Protein AF-A0A3C1RBU6-F1 (afdb_monomer_lite)

Structure (mmCIF, N/CA/C/O backbone):
data_AF-A0A3C1RBU6-F1
#
_entry.id   AF-A0A3C1RBU6-F1
#
loop_
_atom_site.group_PDB
_atom_site.id
_atom_site.type_symbol
_atom_site.label_atom_id
_atom_site.label_alt_id
_atom_site.label_comp_id
_atom_site.label_asym_id
_atom_site.label_entity_id
_atom_site.label_seq_id
_atom_site.pdbx_PDB_ins_code
_atom_site.Cartn_x
_atom_site.Cartn_y
_atom_site.Cartn_z
_atom_site.occupancy
_atom_site.B_iso_or_equiv
_atom_site.auth_seq_id
_atom_site.auth_comp_id
_atom_site.auth_asym_id
_atom_site.auth_atom_id
_atom_site.pdbx_PDB_model_num
ATOM 1 N N . MET A 1 1 ? -29.196 -1.012 17.274 1.00 47.28 1 MET A N 1
ATOM 2 C CA . MET A 1 1 ? -27.861 -0.684 17.811 1.00 47.28 1 MET A CA 1
ATOM 3 C C . MET A 1 1 ? -27.008 -0.321 16.619 1.00 47.28 1 MET A C 1
ATOM 5 O O . MET A 1 1 ? -26.798 -1.186 15.778 1.00 47.28 1 MET A O 1
ATOM 9 N N . GLU A 1 2 ? -26.630 0.945 16.471 1.00 56.59 2 GLU A N 1
ATOM 10 C CA . GLU A 1 2 ? -25.666 1.321 15.436 1.00 56.59 2 GLU A CA 1
ATOM 11 C C . GLU A 1 2 ? -24.369 0.559 15.686 1.00 56.59 2 GLU A C 1
ATOM 13 O O . GLU A 1 2 ? -23.840 0.544 16.797 1.00 56.59 2 GLU A O 1
ATOM 18 N N . ASN A 1 3 ? -23.908 -0.151 14.662 1.00 66.62 3 ASN A N 1
ATOM 19 C CA . ASN A 1 3 ? -22.703 -0.952 14.747 1.00 66.62 3 ASN A CA 1
ATOM 20 C C . ASN A 1 3 ? -21.533 0.013 14.966 1.00 66.62 3 ASN A C 1
ATOM 22 O O . ASN A 1 3 ? -21.266 0.813 14.078 1.00 66.62 3 ASN A O 1
ATOM 26 N N . ASN A 1 4 ? -20.880 -0.004 16.133 1.00 88.62 4 ASN A N 1
ATOM 27 C CA . ASN A 1 4 ? -19.853 0.985 16.510 1.00 88.62 4 ASN A CA 1
ATOM 28 C C . ASN A 1 4 ? -18.476 0.735 15.863 1.00 88.62 4 ASN A C 1
ATOM 30 O O . ASN A 1 4 ? -17.457 1.247 16.320 1.00 88.62 4 ASN A O 1
ATOM 34 N N . ILE A 1 5 ? -18.441 -0.115 14.840 1.00 94.81 5 ILE A N 1
ATOM 35 C CA . ILE A 1 5 ? -17.230 -0.589 14.184 1.00 94.81 5 ILE A CA 1
ATOM 36 C C . ILE A 1 5 ? -17.260 -0.113 12.736 1.00 94.81 5 ILE A C 1
ATOM 38 O O . ILE A 1 5 ? -18.263 -0.304 12.052 1.00 94.81 5 ILE A O 1
ATOM 42 N N . ILE A 1 6 ? -16.151 0.467 12.290 1.00 96.25 6 ILE A N 1
ATOM 43 C CA . ILE A 1 6 ? -15.864 0.789 10.895 1.00 96.25 6 ILE A CA 1
ATOM 44 C C . ILE A 1 6 ? -14.768 -0.162 10.418 1.00 96.25 6 ILE A C 1
ATOM 46 O O . ILE A 1 6 ? -13.650 -0.175 10.937 1.00 96.25 6 ILE A O 1
ATOM 50 N N . SER A 1 7 ? -15.093 -0.997 9.442 1.00 97.12 7 SER A N 1
ATOM 51 C CA . SER A 1 7 ? -14.153 -1.903 8.789 1.00 97.12 7 SER A CA 1
ATOM 52 C C . SER A 1 7 ? -13.424 -1.184 7.656 1.00 97.12 7 SER A C 1
ATOM 54 O O . SER A 1 7 ? -14.047 -0.563 6.794 1.00 97.12 7 SER A O 1
ATOM 56 N N . VAL A 1 8 ? -12.093 -1.278 7.641 1.00 98.19 8 VAL A N 1
ATOM 57 C CA . VAL A 1 8 ? -11.248 -0.565 6.677 1.00 98.19 8 VAL A CA 1
ATOM 58 C C . VAL A 1 8 ? -10.264 -1.524 6.016 1.00 98.19 8 VAL A C 1
ATOM 60 O O . VAL A 1 8 ? -9.447 -2.151 6.691 1.00 98.19 8 VAL A O 1
ATOM 63 N N . GLY A 1 9 ? -10.330 -1.648 4.692 1.00 98.62 9 GLY A N 1
ATOM 64 C CA . GLY A 1 9 ? -9.418 -2.482 3.904 1.00 98.62 9 GLY A CA 1
ATOM 65 C C . GLY A 1 9 ? -8.309 -1.672 3.228 1.00 98.62 9 GLY A C 1
ATOM 66 O O . GLY A 1 9 ? -8.603 -0.689 2.553 1.00 98.62 9 GLY A O 1
ATOM 67 N N . ILE A 1 10 ? -7.046 -2.087 3.335 1.00 98.81 10 ILE A N 1
ATOM 68 C CA . ILE A 1 10 ? -5.913 -1.415 2.668 1.00 98.81 10 ILE A CA 1
ATOM 69 C C . ILE A 1 10 ? -5.087 -2.445 1.903 1.00 98.81 10 ILE A C 1
ATOM 71 O O . ILE A 1 10 ? -4.697 -3.473 2.455 1.00 98.81 10 ILE A O 1
ATOM 75 N N . PHE A 1 11 ? -4.829 -2.176 0.626 1.00 98.88 11 PHE A N 1
ATOM 76 C CA . PHE A 1 11 ? -4.303 -3.155 -0.322 1.00 98.88 11 PHE A CA 1
ATOM 77 C C . PHE A 1 11 ? -3.092 -2.586 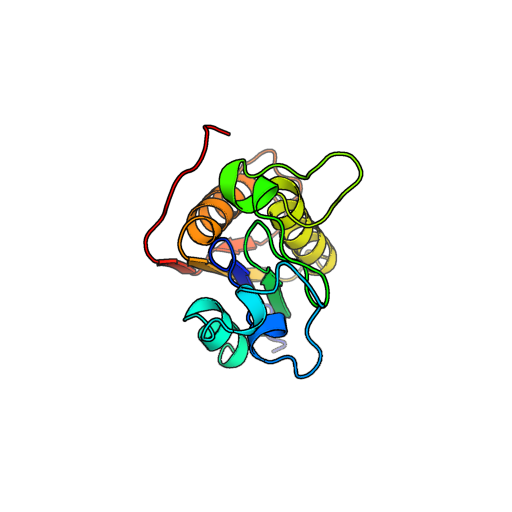-1.066 1.00 98.88 11 PHE A C 1
ATOM 79 O O . PHE A 1 11 ? -3.264 -1.766 -1.965 1.00 98.88 11 PHE A O 1
ATOM 86 N N . PHE A 1 12 ? -1.888 -3.031 -0.705 1.00 98.75 12 PHE A N 1
ATOM 87 C CA . PHE A 1 12 ? -0.622 -2.602 -1.310 1.00 98.75 12 PHE A CA 1
ATOM 88 C C . PHE A 1 12 ? -0.155 -3.595 -2.382 1.00 98.75 12 PHE A C 1
ATOM 90 O O . PHE A 1 12 ? 0.240 -4.722 -2.068 1.00 98.75 12 PHE A O 1
ATOM 97 N N . ASP A 1 13 ? -0.200 -3.208 -3.656 1.00 98.62 13 ASP A N 1
ATOM 98 C CA . ASP A 1 13 ? 0.210 -4.102 -4.745 1.00 98.62 13 ASP A CA 1
ATOM 99 C C . ASP A 1 13 ? 1.740 -4.233 -4.884 1.00 98.62 13 ASP A C 1
ATOM 101 O O . ASP A 1 13 ? 2.515 -3.444 -4.337 1.00 98.62 13 ASP A O 1
ATOM 105 N N . GLY A 1 14 ? 2.183 -5.256 -5.615 1.00 97.94 14 GLY A N 1
ATOM 106 C CA . GLY A 1 14 ? 3.603 -5.513 -5.865 1.00 97.94 14 GLY A CA 1
ATOM 107 C C . GLY A 1 14 ? 4.226 -4.517 -6.841 1.00 97.94 14 GLY A C 1
ATOM 108 O O . GLY A 1 14 ? 3.536 -3.947 -7.676 1.00 97.94 14 GLY A O 1
ATOM 109 N N . THR A 1 15 ? 5.545 -4.332 -6.785 1.00 97.56 15 THR A N 1
ATOM 110 C CA . THR A 1 15 ? 6.307 -3.464 -7.706 1.00 97.56 15 THR A CA 1
ATOM 111 C C . THR A 1 15 ? 5.928 -3.692 -9.167 1.00 97.56 15 THR A C 1
ATOM 113 O O . THR A 1 15 ? 5.793 -4.839 -9.587 1.00 97.56 15 THR A O 1
ATOM 116 N N . GLY A 1 16 ? 5.723 -2.609 -9.919 1.00 97.75 16 GLY A N 1
ATOM 117 C CA . GLY A 1 16 ? 5.315 -2.673 -11.326 1.00 97.75 16 GLY A CA 1
ATOM 118 C C . GLY A 1 16 ? 3.887 -3.175 -11.571 1.00 97.75 16 GLY A C 1
ATOM 119 O O . GLY A 1 16 ? 3.456 -3.237 -12.716 1.00 97.75 16 GLY A O 1
ATOM 120 N N . ASN A 1 17 ? 3.124 -3.523 -10.529 1.00 98.50 17 ASN A N 1
ATOM 121 C CA . ASN A 1 17 ? 1.744 -3.979 -10.676 1.00 98.50 17 ASN A CA 1
ATOM 122 C C . ASN A 1 17 ? 0.759 -2.856 -10.370 1.00 98.50 17 ASN A C 1
ATOM 124 O O . ASN A 1 17 ? 0.863 -2.169 -9.352 1.00 98.50 17 ASN A O 1
ATOM 128 N N . ASN A 1 18 ? -0.250 -2.715 -11.225 1.00 98.50 18 ASN A N 1
ATOM 129 C CA . ASN A 1 18 ? -1.346 -1.790 -10.998 1.00 98.50 18 ASN A CA 1
ATOM 130 C C . ASN A 1 18 ? -2.628 -2.330 -11.632 1.00 98.50 18 ASN A C 1
ATOM 132 O O . ASN A 1 18 ? -2.773 -2.352 -12.848 1.00 98.50 18 ASN A O 1
ATOM 136 N N . GLY A 1 19 ? -3.583 -2.758 -10.811 1.00 98.00 19 GLY A N 1
ATOM 137 C CA . GLY A 1 19 ? -4.834 -3.344 -11.278 1.00 98.00 19 GLY A CA 1
ATOM 138 C C . GLY A 1 19 ? -5.742 -2.366 -12.024 1.00 98.00 19 GLY A C 1
ATOM 139 O O . GLY A 1 19 ? -6.538 -2.797 -12.857 1.00 98.00 19 GLY A O 1
ATOM 140 N N . MET A 1 20 ? -5.604 -1.057 -11.783 1.00 97.81 20 MET A N 1
ATOM 141 C CA . MET A 1 20 ? -6.300 -0.040 -12.579 1.00 97.81 20 MET A CA 1
ATOM 142 C C . MET A 1 20 ? -5.678 0.071 -13.978 1.00 97.81 20 MET A C 1
ATOM 144 O O . MET A 1 20 ? -6.416 0.129 -14.957 1.00 97.81 20 MET A O 1
ATOM 148 N N . ASN A 1 21 ? -4.346 0.013 -14.092 1.00 98.19 21 ASN A N 1
ATOM 149 C CA . ASN A 1 21 ? -3.654 0.000 -15.389 1.00 98.19 21 ASN A CA 1
ATOM 150 C C . ASN A 1 21 ? -3.928 -1.298 -16.158 1.00 98.19 21 ASN A C 1
ATOM 152 O O . ASN A 1 21 ? -4.324 -1.247 -17.321 1.00 98.19 21 ASN A O 1
ATOM 156 N N . ALA A 1 22 ? -3.828 -2.450 -15.490 1.00 97.69 22 ALA A N 1
ATOM 157 C CA . ALA A 1 22 ? -4.087 -3.775 -16.060 1.00 97.69 22 ALA A CA 1
ATOM 158 C C . ALA A 1 22 ? -5.521 -3.948 -16.597 1.00 97.69 22 ALA A C 1
ATOM 160 O O . ALA A 1 22 ? -5.780 -4.811 -17.432 1.00 97.69 22 ALA A O 1
ATOM 161 N N . THR A 1 23 ? -6.472 -3.137 -16.121 1.00 96.69 23 THR A N 1
ATOM 162 C CA . THR A 1 23 ? -7.865 -3.126 -16.604 1.00 96.69 23 THR A CA 1
ATOM 163 C C . THR A 1 23 ? -8.182 -1.931 -17.510 1.00 96.69 23 THR A C 1
ATOM 165 O O . THR A 1 23 ? -9.319 -1.781 -17.961 1.00 96.69 23 THR A O 1
ATOM 168 N N . SER A 1 24 ? -7.191 -1.088 -17.814 1.00 96.38 24 SER A N 1
ATOM 169 C CA . SER A 1 24 ? -7.368 0.102 -18.641 1.00 96.38 24 SER A CA 1
ATOM 170 C C . SER A 1 24 ? -7.318 -0.213 -20.140 1.00 96.38 24 SER A C 1
ATOM 172 O O . SER A 1 24 ? -6.426 -0.897 -20.657 1.00 96.38 24 SER A O 1
ATOM 174 N N . HIS A 1 25 ? -8.263 0.378 -20.872 1.00 94.56 25 HIS A N 1
ATOM 175 C CA . HIS A 1 25 ? -8.269 0.369 -22.335 1.00 94.56 25 HIS A CA 1
ATOM 176 C C . HIS A 1 25 ? -7.254 1.366 -22.908 1.00 94.56 25 HIS A C 1
ATOM 178 O O . HIS A 1 25 ? -6.620 1.077 -23.920 1.00 94.56 25 HIS A O 1
ATOM 184 N N . ASN A 1 26 ? -7.055 2.498 -22.226 1.00 94.38 26 ASN A N 1
ATOM 185 C CA . ASN A 1 26 ? -6.107 3.532 -22.624 1.00 94.38 26 ASN A CA 1
ATOM 186 C C . ASN A 1 26 ? -4.740 3.222 -22.021 1.00 94.38 26 ASN A C 1
ATOM 188 O O . ASN A 1 26 ? -4.607 3.141 -20.796 1.00 94.38 26 ASN A O 1
ATOM 192 N N . LYS A 1 27 ? -3.745 3.040 -22.888 1.00 95.62 27 LYS A N 1
ATOM 193 C CA . LYS A 1 27 ? -2.373 2.715 -22.505 1.00 95.62 27 LYS A CA 1
ATOM 194 C C . LYS A 1 27 ? -1.444 3.848 -22.944 1.00 95.62 27 LYS A C 1
ATOM 196 O O . LYS A 1 27 ? -1.594 4.323 -24.073 1.00 95.62 27 LYS A O 1
ATOM 201 N N . PRO A 1 28 ? -0.499 4.275 -22.095 1.00 96.12 28 PRO A N 1
ATOM 202 C CA . PRO A 1 28 ? 0.573 5.172 -22.503 1.00 96.12 28 PRO A CA 1
ATOM 203 C C . PRO A 1 28 ? 1.394 4.592 -23.661 1.00 96.12 28 PRO A C 1
ATOM 205 O O . PRO A 1 28 ? 1.360 3.385 -23.911 1.00 96.12 28 PRO A O 1
ATOM 208 N N . LEU A 1 29 ? 2.137 5.443 -24.372 1.00 95.44 29 LEU A N 1
ATOM 209 C CA . LEU A 1 29 ? 2.926 5.016 -25.535 1.00 95.44 29 LEU A CA 1
ATOM 210 C C . LEU A 1 29 ? 4.199 4.255 -25.147 1.00 95.44 29 LEU A C 1
ATOM 212 O O . LEU A 1 29 ? 4.680 3.444 -25.939 1.00 95.44 29 LEU A O 1
ATOM 216 N N . ARG A 1 30 ? 4.759 4.532 -23.967 1.00 96.12 30 ARG A N 1
ATOM 217 C CA . ARG A 1 30 ? 5.988 3.916 -23.449 1.00 96.12 30 ARG A CA 1
ATOM 218 C C . ARG A 1 30 ? 5.781 3.463 -22.009 1.00 96.12 30 ARG A C 1
ATOM 220 O O . ARG A 1 30 ? 4.806 3.878 -21.391 1.00 96.12 30 ARG A O 1
ATOM 227 N N . ASN A 1 31 ? 6.685 2.605 -21.527 1.00 95.94 31 ASN A N 1
ATOM 228 C CA . ASN A 1 31 ? 6.746 2.091 -20.154 1.00 95.94 31 ASN A CA 1
ATOM 229 C C . ASN A 1 31 ? 5.348 1.775 -19.610 1.00 95.94 31 ASN A C 1
ATOM 231 O O . ASN A 1 31 ? 4.791 2.500 -18.792 1.00 95.94 31 ASN A O 1
ATOM 235 N N . ASN A 1 32 ? 4.695 0.783 -20.196 1.00 97.25 32 ASN A N 1
ATOM 236 C CA . ASN A 1 32 ? 3.296 0.458 -19.934 1.00 97.25 32 ASN A CA 1
ATOM 237 C C . ASN A 1 32 ? 3.128 -1.024 -19.583 1.00 97.25 32 ASN A C 1
ATOM 239 O O . ASN A 1 32 ? 2.069 -1.614 -19.813 1.00 97.25 32 ASN A O 1
ATOM 243 N N . GLU A 1 33 ? 4.165 -1.630 -19.015 1.00 97.50 33 GLU A N 1
ATOM 244 C CA . GLU A 1 33 ? 4.215 -3.032 -18.616 1.00 97.50 33 GLU A CA 1
ATOM 245 C C . GLU A 1 33 ? 3.070 -3.375 -17.652 1.00 97.50 33 GLU A C 1
ATOM 247 O O . GLU A 1 33 ? 2.413 -4.411 -17.813 1.00 97.50 33 GLU A O 1
ATOM 252 N N . SER A 1 34 ? 2.738 -2.474 -16.718 1.00 97.44 34 SER A N 1
ATOM 253 C CA . SER A 1 34 ? 1.633 -2.659 -15.767 1.00 97.44 34 SER A CA 1
ATOM 254 C C . SER A 1 34 ? 0.253 -2.751 -16.434 1.00 97.44 34 SER A C 1
ATOM 256 O O . SER A 1 34 ? -0.678 -3.291 -15.835 1.00 97.44 34 SER A O 1
ATOM 258 N N . TYR A 1 35 ? 0.110 -2.283 -17.680 1.00 98.00 35 TYR A N 1
ATOM 259 C CA . TYR A 1 35 ? -1.131 -2.350 -18.463 1.00 98.00 35 TYR A CA 1
ATOM 260 C C . TYR A 1 35 ? -1.310 -3.675 -19.206 1.00 98.00 35 TYR A C 1
ATOM 262 O O . TYR A 1 35 ? -2.419 -3.984 -19.647 1.00 98.00 35 TYR A O 1
ATOM 270 N N . TYR A 1 36 ? -0.228 -4.436 -19.380 1.00 96.31 36 TYR A N 1
ATOM 271 C CA . TYR A 1 36 ? -0.244 -5.771 -19.985 1.00 96.31 36 TYR A CA 1
ATOM 272 C C . TYR A 1 36 ? -0.124 -6.886 -18.940 1.00 96.31 36 TYR A C 1
ATOM 274 O O . TYR A 1 36 ? -0.362 -8.054 -19.252 1.00 96.31 36 TYR A O 1
ATOM 282 N N . GLY A 1 37 ? 0.225 -6.536 -17.700 1.00 90.75 37 GLY A N 1
ATOM 283 C CA . GLY A 1 37 ? 0.230 -7.454 -16.570 1.00 90.75 37 GLY A CA 1
ATOM 284 C C . GLY A 1 37 ? -1.164 -7.993 -16.238 1.00 90.75 37 GLY A C 1
ATOM 285 O O . GLY A 1 37 ? -2.184 -7.329 -16.416 1.00 90.75 37 GLY A O 1
ATOM 286 N N . ASN A 1 38 ? -1.213 -9.212 -15.701 1.00 94.06 38 ASN A N 1
ATOM 287 C CA . ASN A 1 38 ? -2.439 -9.741 -15.111 1.00 94.06 38 ASN A CA 1
ATOM 288 C C . ASN A 1 38 ? -2.751 -9.028 -13.790 1.00 94.06 38 ASN A C 1
ATOM 290 O O . ASN A 1 38 ? -1.850 -8.664 -13.037 1.00 94.06 38 ASN A O 1
ATOM 294 N N . ILE A 1 39 ? -4.037 -8.923 -13.445 1.00 96.81 39 ILE A N 1
ATOM 295 C CA . ILE A 1 39 ? -4.430 -8.450 -12.115 1.00 96.81 39 ILE A CA 1
ATOM 296 C C . ILE A 1 39 ? -3.883 -9.381 -11.020 1.00 96.81 39 ILE A C 1
ATOM 298 O O . ILE A 1 39 ? -4.074 -10.604 -11.053 1.00 96.81 39 ILE A O 1
ATOM 302 N N . THR A 1 40 ? -3.222 -8.799 -10.021 1.00 98.19 40 THR A N 1
ATOM 303 C CA . THR A 1 40 ? -2.641 -9.551 -8.903 1.00 98.19 40 THR A CA 1
ATOM 304 C C . THR A 1 40 ? -3.716 -10.022 -7.925 1.00 98.19 40 THR A C 1
ATOM 306 O O . THR A 1 40 ? -4.875 -9.591 -7.960 1.00 98.19 40 THR A O 1
ATOM 309 N N . ASN A 1 41 ? -3.336 -10.901 -6.994 1.00 98.44 41 ASN A N 1
ATOM 310 C CA . ASN A 1 41 ? -4.232 -11.296 -5.908 1.00 98.44 41 ASN A CA 1
ATOM 311 C C . ASN A 1 41 ? -4.612 -10.112 -5.009 1.00 98.44 41 ASN A C 1
ATOM 313 O O . ASN A 1 41 ? -5.712 -10.114 -4.466 1.00 98.44 41 ASN A O 1
ATOM 317 N N . ILE A 1 42 ? -3.771 -9.078 -4.909 1.00 98.69 42 ILE A N 1
ATOM 318 C CA . ILE A 1 42 ? -4.086 -7.867 -4.146 1.00 98.69 42 ILE A CA 1
ATOM 319 C C . ILE A 1 42 ? -5.252 -7.118 -4.785 1.00 98.69 42 ILE A C 1
ATOM 321 O O . ILE A 1 42 ? -6.230 -6.820 -4.100 1.00 98.69 42 ILE A O 1
ATOM 325 N N . TYR A 1 43 ? -5.207 -6.882 -6.099 1.00 98.62 43 TYR A N 1
ATOM 326 C CA . TYR A 1 43 ? -6.315 -6.214 -6.781 1.00 98.62 43 TYR A CA 1
ATOM 327 C C . TYR A 1 43 ? -7.597 -7.063 -6.779 1.00 98.62 43 TYR A C 1
ATOM 329 O O . TYR A 1 43 ? -8.690 -6.539 -6.554 1.00 98.62 43 TYR A O 1
ATOM 337 N N . LYS A 1 44 ? -7.482 -8.389 -6.948 1.00 98.62 44 LYS A N 1
ATOM 338 C CA . LYS A 1 44 ? -8.629 -9.309 -6.821 1.00 98.62 44 LYS A CA 1
ATOM 339 C C . LYS A 1 44 ? -9.266 -9.222 -5.433 1.00 98.62 44 LYS A C 1
ATOM 341 O O . LYS A 1 44 ? -10.483 -9.068 -5.337 1.00 98.62 44 LYS A O 1
ATOM 346 N N . LEU A 1 45 ? -8.458 -9.274 -4.372 1.00 98.50 45 LEU A N 1
ATOM 347 C CA . LEU A 1 45 ? -8.933 -9.128 -2.997 1.00 98.50 45 LEU A CA 1
ATOM 348 C C . LEU A 1 45 ? -9.594 -7.767 -2.794 1.00 98.50 45 LEU A C 1
ATOM 350 O O . LEU A 1 45 ? -10.723 -7.735 -2.326 1.00 98.50 45 LEU A O 1
ATOM 354 N N . PHE A 1 46 ? -8.979 -6.668 -3.236 1.00 98.62 46 PHE A N 1
ATOM 355 C CA . PHE A 1 46 ? -9.577 -5.331 -3.163 1.00 98.62 46 PHE A CA 1
ATOM 356 C C . PHE A 1 46 ? -10.973 -5.266 -3.809 1.00 98.62 46 PHE A C 1
ATOM 358 O O . PHE A 1 46 ? -11.908 -4.687 -3.242 1.00 98.62 46 PHE A O 1
ATOM 365 N N . LYS A 1 47 ? -11.148 -5.881 -4.986 1.00 98.25 47 LYS A N 1
ATOM 366 C CA . LYS A 1 47 ? -12.442 -5.925 -5.684 1.00 98.25 47 LYS A CA 1
ATOM 367 C C . LYS A 1 47 ? -13.488 -6.737 -4.918 1.00 98.25 47 LYS A C 1
ATOM 369 O O . LYS A 1 47 ? -14.641 -6.313 -4.870 1.00 98.25 47 LYS A O 1
ATOM 374 N N . LEU A 1 48 ? -13.092 -7.861 -4.319 1.00 98.12 48 LEU A N 1
ATOM 375 C CA . LEU A 1 48 ? -13.984 -8.770 -3.588 1.00 98.12 48 LEU A CA 1
ATOM 376 C C . LEU A 1 48 ? -14.260 -8.333 -2.142 1.00 98.12 48 LEU A C 1
ATOM 378 O O . LEU A 1 48 ? -15.278 -8.723 -1.571 1.00 98.12 48 LEU A O 1
ATOM 382 N N . PHE A 1 49 ? -13.367 -7.542 -1.547 1.00 97.56 49 PHE A N 1
ATOM 383 C CA . PHE A 1 49 ? -13.445 -7.159 -0.144 1.00 97.56 49 PHE A CA 1
ATOM 384 C C . PHE A 1 49 ? -14.648 -6.250 0.113 1.00 97.56 49 PHE A C 1
ATOM 386 O O . PHE A 1 49 ? -14.828 -5.223 -0.558 1.00 97.56 49 PHE A O 1
ATOM 393 N N . LYS A 1 50 ? -15.460 -6.653 1.093 1.00 96.69 50 LYS A N 1
ATOM 394 C CA . LYS A 1 50 ? -16.608 -5.903 1.599 1.00 96.69 50 LYS A CA 1
ATOM 395 C C . LYS A 1 50 ? -16.215 -5.282 2.931 1.00 96.69 50 LYS A C 1
ATOM 397 O O . LYS A 1 50 ? -15.928 -6.004 3.880 1.00 96.69 50 LYS A O 1
ATOM 402 N N . SER A 1 51 ? -16.209 -3.963 2.967 1.00 93.31 51 SER A N 1
ATOM 403 C CA . SER A 1 51 ? -15.935 -3.152 4.144 1.00 93.31 51 SER A CA 1
ATOM 404 C C . SER A 1 51 ? -16.642 -1.814 4.000 1.00 93.31 51 SER A C 1
ATOM 406 O O . SER A 1 51 ? -17.130 -1.500 2.910 1.00 93.31 51 SER A O 1
ATOM 408 N N . ASP A 1 52 ? -16.693 -1.053 5.087 1.00 96.19 52 ASP A N 1
ATOM 409 C CA . ASP A 1 52 ? -17.244 0.302 5.079 1.00 96.19 52 ASP A CA 1
ATOM 410 C C . ASP A 1 52 ? -16.352 1.209 4.226 1.00 96.19 52 ASP A C 1
ATOM 412 O O . ASP A 1 52 ? -16.832 1.889 3.327 1.00 96.19 52 ASP A O 1
ATOM 416 N N . GLU A 1 53 ? -15.034 1.105 4.422 1.00 97.62 53 GLU A N 1
ATOM 417 C CA . GLU A 1 53 ? -14.037 1.877 3.684 1.00 97.62 53 GLU A CA 1
ATOM 418 C C . GLU A 1 53 ? -12.953 0.967 3.097 1.00 97.62 53 GLU A C 1
ATOM 420 O O . GLU A 1 53 ? -12.595 -0.067 3.677 1.00 97.62 53 GLU A O 1
ATOM 425 N N . LYS A 1 54 ? -12.402 1.319 1.929 1.00 98.38 54 LYS A N 1
ATOM 426 C CA . LYS A 1 54 ? -11.246 0.599 1.370 1.00 98.38 54 LYS A CA 1
ATOM 427 C C . LYS A 1 54 ? -10.380 1.422 0.430 1.00 98.38 54 LYS A C 1
ATOM 429 O O . LYS A 1 54 ? -10.875 2.222 -0.360 1.00 98.38 54 LYS A O 1
ATOM 434 N N . LYS A 1 55 ? -9.083 1.114 0.432 1.00 98.62 55 LYS A N 1
ATOM 435 C CA . LYS A 1 55 ? -8.075 1.754 -0.412 1.00 98.62 55 LYS A CA 1
ATOM 436 C C . LYS A 1 55 ? -7.190 0.733 -1.117 1.00 98.62 55 LYS A C 1
ATOM 438 O O . LYS A 1 55 ? -6.559 -0.107 -0.484 1.00 98.62 55 LYS A O 1
ATOM 443 N N . TYR A 1 56 ? -7.120 0.853 -2.439 1.00 98.81 56 TYR A N 1
ATOM 444 C CA . TYR A 1 56 ? -6.101 0.207 -3.259 1.00 98.81 56 TYR A CA 1
ATOM 445 C C . TYR A 1 56 ? -4.941 1.174 -3.490 1.00 98.81 56 TYR A C 1
ATOM 447 O O . TYR A 1 56 ? -5.172 2.326 -3.863 1.00 98.81 56 TYR A O 1
ATOM 455 N N . VAL A 1 57 ? -3.722 0.691 -3.272 1.00 98.81 57 VAL A N 1
ATOM 456 C CA . VAL A 1 57 ? -2.465 1.403 -3.501 1.00 98.81 57 VAL A CA 1
ATOM 457 C C . VAL A 1 57 ? -1.693 0.624 -4.561 1.00 98.81 57 VAL A C 1
ATOM 459 O O . VAL A 1 57 ? -1.334 -0.539 -4.355 1.00 98.81 57 VAL A O 1
ATOM 462 N N . GLY A 1 58 ? -1.474 1.258 -5.715 1.00 98.56 58 GLY A N 1
ATOM 463 C CA . GLY A 1 58 ? -0.708 0.660 -6.808 1.00 98.56 58 GLY A CA 1
ATOM 464 C C . GLY A 1 58 ? 0.738 0.380 -6.399 1.00 98.56 58 GLY A C 1
ATOM 465 O O . GLY A 1 58 ? 1.281 1.020 -5.497 1.00 98.56 58 GLY A O 1
ATOM 466 N N . GLY A 1 59 ? 1.371 -0.565 -7.084 1.00 98.31 59 GLY A N 1
ATOM 467 C CA . GLY A 1 59 ? 2.747 -0.953 -6.831 1.00 98.31 59 GLY A CA 1
ATOM 468 C C . GLY A 1 59 ? 3.742 0.182 -7.032 1.00 98.31 59 GLY A C 1
ATOM 469 O O . GLY A 1 59 ? 3.525 1.088 -7.843 1.00 98.31 59 GLY A O 1
ATOM 470 N N . ILE A 1 60 ? 4.865 0.105 -6.315 1.00 98.25 60 ILE A N 1
ATOM 471 C CA . ILE A 1 60 ? 6.021 0.987 -6.526 1.00 98.25 60 ILE A CA 1
ATOM 472 C C . ILE A 1 60 ? 6.387 0.984 -8.013 1.00 98.25 60 ILE A C 1
ATOM 474 O O . ILE A 1 60 ? 6.439 -0.078 -8.637 1.00 98.25 60 ILE A O 1
ATOM 478 N N . GLY A 1 61 ? 6.631 2.171 -8.561 1.00 98.12 61 GLY A N 1
ATOM 479 C CA . GLY A 1 61 ? 6.923 2.360 -9.978 1.00 98.12 61 GLY A CA 1
ATOM 480 C C . GLY A 1 61 ? 5.708 2.432 -10.894 1.00 98.12 61 GLY A C 1
ATOM 481 O O . GLY A 1 61 ? 5.898 2.575 -12.091 1.00 98.12 61 GLY A O 1
ATOM 482 N N . THR A 1 62 ? 4.482 2.441 -10.364 1.00 98.50 62 THR A N 1
ATOM 483 C CA . THR A 1 62 ? 3.270 2.659 -11.173 1.00 98.50 62 THR A CA 1
ATOM 484 C C . THR A 1 62 ? 2.449 3.833 -10.648 1.00 98.50 62 THR A C 1
ATOM 486 O O . THR A 1 62 ? 2.339 4.033 -9.436 1.00 98.50 62 THR A O 1
ATOM 489 N N . VAL A 1 63 ? 1.795 4.571 -11.541 1.00 98.00 63 VAL A N 1
ATOM 490 C CA . VAL A 1 63 ? 0.719 5.517 -11.212 1.00 98.00 63 VAL A CA 1
ATOM 491 C C . VAL A 1 63 ? -0.434 5.250 -12.172 1.00 98.00 63 VAL A C 1
ATOM 493 O O . VAL A 1 63 ? -0.222 4.998 -13.357 1.00 98.00 63 VAL A O 1
ATOM 496 N N . ALA A 1 64 ? -1.667 5.259 -11.658 1.00 97.44 64 ALA A N 1
ATOM 497 C CA . ALA A 1 64 ? -2.830 4.939 -12.475 1.00 97.44 64 ALA A CA 1
ATOM 498 C C . ALA A 1 64 ? -2.945 5.905 -13.669 1.00 97.44 64 ALA A C 1
ATOM 500 O O . ALA A 1 64 ? -2.893 7.123 -13.486 1.00 97.44 64 ALA A O 1
ATOM 501 N N . GLY A 1 65 ? -3.082 5.367 -14.882 1.00 96.94 65 GLY A N 1
ATOM 502 C CA . GLY A 1 65 ? -3.227 6.153 -16.114 1.00 96.94 65 GLY A CA 1
ATOM 503 C C . GLY A 1 65 ? -1.958 6.861 -16.613 1.00 96.94 65 GLY A C 1
ATOM 504 O O . GLY A 1 65 ? -2.033 7.566 -17.615 1.00 96.94 65 GLY A O 1
ATOM 505 N N . ASN A 1 66 ? -0.811 6.681 -15.950 1.00 97.31 66 ASN A N 1
ATOM 506 C CA . ASN A 1 66 ? 0.481 7.242 -16.355 1.00 97.31 66 ASN A CA 1
ATOM 507 C C . ASN A 1 66 ? 1.457 6.140 -16.800 1.00 97.31 66 ASN A C 1
ATOM 509 O O . ASN A 1 66 ? 1.171 4.954 -16.620 1.00 97.31 66 ASN A O 1
ATOM 513 N N . GLU A 1 67 ? 2.580 6.539 -17.405 1.00 97.94 67 GLU A N 1
ATOM 514 C CA . GLU A 1 67 ? 3.713 5.646 -17.688 1.00 97.94 67 GLU A CA 1
ATOM 515 C C . GLU A 1 67 ? 4.301 5.084 -16.386 1.00 97.94 67 GLU A C 1
ATOM 517 O O . GLU A 1 67 ? 4.304 5.745 -15.348 1.00 97.94 67 GLU A O 1
ATOM 522 N N . ASP A 1 68 ? 4.804 3.861 -16.444 1.00 98.19 68 ASP A N 1
ATOM 523 C CA . ASP A 1 68 ? 5.537 3.208 -15.374 1.00 98.19 68 ASP A CA 1
ATOM 524 C C . ASP A 1 68 ? 6.963 3.777 -15.264 1.00 98.19 68 ASP A C 1
ATOM 526 O O . ASP A 1 68 ? 7.524 4.374 -16.190 1.00 98.19 68 ASP A O 1
ATOM 530 N N . SER A 1 69 ? 7.566 3.601 -14.090 1.00 97.94 69 SER A N 1
ATOM 531 C CA . SER A 1 69 ? 8.893 4.112 -13.761 1.00 97.94 69 SER A CA 1
ATOM 532 C C . SER A 1 69 ? 9.830 2.984 -13.341 1.00 97.94 69 SER A C 1
ATOM 534 O O . SER A 1 69 ? 9.882 2.609 -12.166 1.00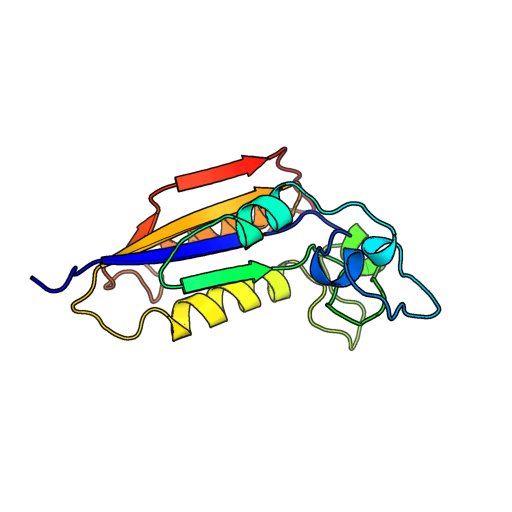 97.94 69 SER A O 1
ATOM 536 N N . ASP A 1 70 ? 10.646 2.508 -14.283 1.00 96.88 70 ASP A N 1
ATOM 537 C CA . ASP A 1 70 ? 11.718 1.533 -14.028 1.00 96.88 70 ASP A CA 1
ATOM 538 C C . ASP A 1 70 ? 12.671 1.994 -12.928 1.00 96.88 70 ASP A C 1
ATOM 540 O O . ASP A 1 70 ? 13.094 1.211 -12.077 1.00 96.88 70 ASP A O 1
ATOM 544 N N . PHE A 1 71 ? 12.972 3.293 -12.901 1.00 96.06 71 PHE A N 1
ATOM 545 C CA . PHE A 1 71 ? 13.817 3.883 -11.872 1.00 96.06 71 PHE A CA 1
ATOM 546 C C . PHE A 1 71 ? 13.219 3.687 -10.475 1.00 96.06 71 PHE A C 1
ATOM 548 O O . PHE A 1 71 ? 13.924 3.249 -9.564 1.00 96.06 71 PHE A O 1
ATOM 555 N N . ALA A 1 72 ? 11.926 3.960 -10.293 1.00 96.62 72 ALA A N 1
ATOM 556 C CA . ALA A 1 72 ? 11.267 3.745 -9.009 1.00 96.62 72 ALA A CA 1
ATOM 557 C C . ALA A 1 72 ? 11.102 2.253 -8.694 1.00 96.62 72 ALA A C 1
ATOM 559 O O . ALA A 1 72 ? 11.287 1.851 -7.544 1.00 96.62 72 ALA A O 1
ATOM 560 N N . MET A 1 73 ? 10.848 1.411 -9.700 1.00 95.62 7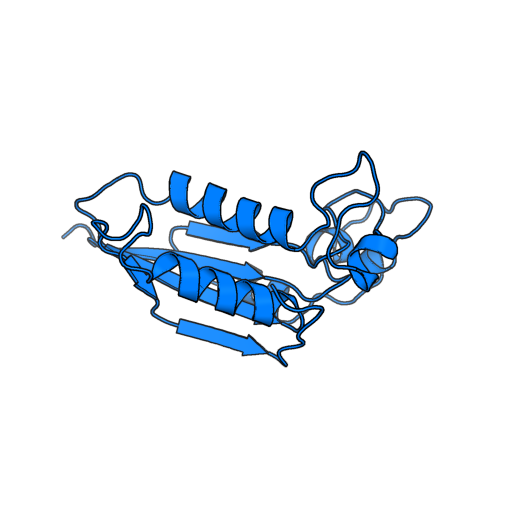3 MET A N 1
ATOM 561 C CA . MET A 1 73 ? 10.850 -0.044 -9.524 1.00 95.62 73 MET A CA 1
ATOM 562 C C . MET A 1 73 ? 12.215 -0.574 -9.073 1.00 95.62 73 MET A C 1
ATOM 564 O O . MET A 1 73 ? 12.271 -1.511 -8.280 1.00 95.62 73 MET A O 1
ATOM 568 N N . ALA A 1 74 ? 13.322 0.017 -9.514 1.00 94.44 74 ALA A N 1
ATOM 569 C CA . ALA A 1 74 ? 14.661 -0.396 -9.100 1.00 94.44 74 ALA A CA 1
ATOM 570 C C . ALA A 1 74 ? 15.058 0.177 -7.730 1.00 94.44 74 ALA A C 1
ATOM 572 O O . ALA A 1 74 ? 15.609 -0.540 -6.898 1.00 94.44 74 ALA A O 1
ATOM 573 N N . THR A 1 75 ? 14.767 1.455 -7.484 1.00 94.00 75 THR A N 1
ATOM 574 C CA . THR A 1 75 ? 15.357 2.220 -6.367 1.00 94.00 75 THR A CA 1
ATOM 575 C C . THR A 1 75 ? 14.403 2.503 -5.211 1.00 94.00 75 THR A C 1
ATOM 577 O O . THR A 1 75 ? 14.846 2.999 -4.178 1.00 94.00 75 THR A O 1
ATOM 580 N N . CYS A 1 76 ? 13.103 2.257 -5.395 1.00 94.94 76 CYS A N 1
ATOM 581 C CA . CYS A 1 76 ? 12.025 2.719 -4.515 1.00 94.94 76 CYS A CA 1
ATOM 582 C C . CYS A 1 76 ? 11.914 4.239 -4.353 1.00 94.94 76 CYS A C 1
ATOM 584 O O . CYS A 1 76 ? 11.104 4.700 -3.552 1.00 94.94 76 CYS A O 1
ATOM 586 N N . LYS A 1 77 ? 12.650 5.023 -5.146 1.00 95.81 77 LYS A N 1
ATOM 587 C CA . LYS A 1 77 ? 12.627 6.489 -5.134 1.00 95.81 77 LYS A CA 1
ATOM 588 C C . LYS A 1 77 ? 12.006 7.029 -6.410 1.00 95.81 77 LYS A C 1
ATOM 590 O O . LYS A 1 77 ? 12.071 6.398 -7.461 1.00 95.81 77 LYS A O 1
ATOM 595 N N . ASN A 1 78 ? 11.438 8.225 -6.336 1.00 96.81 78 ASN A N 1
ATOM 596 C CA . ASN A 1 78 ? 10.978 8.897 -7.543 1.00 96.81 78 ASN A CA 1
ATOM 597 C C . ASN A 1 78 ? 12.161 9.342 -8.413 1.00 96.81 78 ASN A C 1
ATOM 599 O O . ASN A 1 78 ? 13.183 9.780 -7.871 1.00 96.81 78 ASN A O 1
ATOM 603 N N . PRO A 1 79 ? 12.010 9.324 -9.748 1.00 94.44 79 PRO A N 1
ATOM 604 C CA . PRO A 1 79 ? 12.837 10.146 -10.621 1.00 94.44 79 PRO A CA 1
ATOM 605 C C . PRO A 1 79 ? 12.729 11.631 -10.234 1.00 94.44 79 PRO A C 1
ATOM 607 O O . PRO A 1 79 ? 11.701 12.079 -9.724 1.00 94.44 79 PRO A O 1
ATOM 610 N N . ALA A 1 80 ? 13.774 12.415 -10.503 1.00 93.75 80 ALA A N 1
ATOM 611 C CA . ALA A 1 80 ? 13.778 13.842 -10.186 1.00 93.75 80 ALA A CA 1
ATOM 612 C C . ALA A 1 80 ? 12.603 14.575 -10.862 1.00 93.75 80 ALA A C 1
ATOM 614 O O . ALA A 1 80 ? 12.445 14.503 -12.078 1.00 93.75 80 ALA A O 1
ATOM 615 N N . GLY A 1 81 ? 11.791 15.282 -10.068 1.00 94.06 81 GLY A N 1
ATOM 616 C CA . GLY A 1 81 ? 10.612 16.018 -10.543 1.00 94.06 81 GLY A CA 1
ATOM 617 C C . GLY A 1 81 ? 9.339 15.180 -10.720 1.00 94.06 81 GLY A C 1
ATOM 618 O O . GLY A 1 81 ? 8.327 15.719 -11.157 1.00 94.06 81 GLY A O 1
ATOM 619 N N . TYR A 1 82 ? 9.369 13.890 -10.377 1.00 95.81 82 TYR A N 1
ATOM 620 C CA . TYR A 1 82 ? 8.205 13.003 -10.416 1.00 95.81 82 TYR A CA 1
ATOM 621 C C . TYR A 1 82 ? 7.747 12.644 -8.999 1.00 95.81 82 TYR A C 1
ATOM 623 O O . TYR A 1 82 ? 8.529 12.668 -8.049 1.00 95.81 82 TYR A O 1
ATOM 631 N N . HIS A 1 83 ? 6.470 12.287 -8.868 1.00 97.38 83 HIS A N 1
ATOM 632 C CA . HIS A 1 83 ? 5.836 11.913 -7.605 1.00 97.38 83 HIS A CA 1
ATOM 633 C C . HIS A 1 83 ? 4.853 10.764 -7.820 1.00 97.38 83 HIS A C 1
ATOM 635 O O . HIS A 1 83 ? 4.385 10.531 -8.935 1.00 97.38 83 HIS A O 1
ATOM 641 N N . GLY A 1 84 ? 4.517 10.069 -6.740 1.00 97.62 84 GLY A N 1
ATOM 642 C CA . GLY A 1 84 ? 3.525 9.000 -6.731 1.00 97.62 84 GLY A CA 1
ATOM 643 C C . GLY A 1 84 ? 4.090 7.609 -7.011 1.00 97.62 84 GLY A C 1
ATOM 644 O O . GLY A 1 84 ? 3.342 6.644 -6.881 1.00 97.62 84 GLY A O 1
ATOM 645 N N . TYR A 1 85 ? 5.366 7.466 -7.380 1.00 98.06 85 TYR A N 1
ATOM 646 C CA . TYR A 1 85 ? 5.956 6.178 -7.764 1.00 98.06 85 TYR A CA 1
ATOM 647 C C . TYR A 1 85 ? 6.725 5.503 -6.624 1.00 98.06 85 TYR A C 1
ATOM 649 O O . TYR A 1 85 ? 6.829 4.274 -6.616 1.00 98.06 85 TYR A O 1
ATOM 657 N N . SER A 1 86 ? 7.279 6.283 -5.697 1.00 97.38 86 SER A N 1
ATOM 658 C CA . SER A 1 86 ? 8.191 5.818 -4.643 1.00 97.38 86 SER A CA 1
ATOM 659 C C . SER A 1 86 ? 7.502 5.022 -3.532 1.00 97.38 86 SER A C 1
ATOM 661 O O . SER A 1 86 ? 6.282 5.079 -3.378 1.00 97.38 86 SER A O 1
ATOM 663 N N . SER A 1 87 ? 8.287 4.312 -2.712 1.00 96.56 87 SER A N 1
ATOM 664 C CA . SER A 1 87 ? 7.779 3.683 -1.482 1.00 96.56 87 SER A CA 1
ATOM 665 C C . SER A 1 87 ? 7.120 4.694 -0.544 1.00 96.56 87 SER A C 1
ATOM 667 O O . SER A 1 87 ? 6.071 4.398 0.029 1.00 96.56 87 SER A O 1
ATOM 669 N N . ASP A 1 88 ? 7.713 5.882 -0.420 1.00 96.31 88 ASP A N 1
ATOM 670 C CA . ASP A 1 88 ? 7.241 6.927 0.485 1.00 96.31 88 ASP A CA 1
ATOM 671 C C . ASP A 1 88 ? 5.907 7.496 0.012 1.00 96.31 88 ASP A C 1
ATOM 673 O O . ASP A 1 88 ? 4.986 7.607 0.815 1.00 96.31 88 ASP A O 1
ATOM 677 N N . ASP A 1 89 ? 5.740 7.736 -1.293 1.00 98.06 89 ASP A N 1
ATOM 678 C CA . ASP A 1 89 ? 4.447 8.176 -1.830 1.00 98.06 89 ASP A CA 1
ATOM 679 C C . ASP A 1 89 ? 3.354 7.125 -1.619 1.00 98.06 89 ASP A C 1
ATOM 681 O O . ASP A 1 89 ? 2.216 7.474 -1.315 1.00 98.06 89 ASP A O 1
ATOM 685 N N . LYS A 1 90 ? 3.679 5.832 -1.779 1.00 98.19 90 LYS A N 1
ATOM 686 C CA . LYS A 1 90 ? 2.702 4.751 -1.571 1.00 98.19 90 LYS A CA 1
ATOM 687 C C . LYS A 1 90 ? 2.275 4.644 -0.108 1.00 98.19 90 LYS A C 1
ATOM 689 O O . LYS A 1 90 ? 1.106 4.376 0.171 1.00 98.19 90 LYS A O 1
ATOM 694 N N . LEU A 1 91 ? 3.206 4.837 0.828 1.00 97.69 91 LEU A N 1
ATOM 695 C CA . LEU A 1 91 ? 2.887 4.896 2.256 1.00 97.69 91 LEU A CA 1
ATOM 696 C C . LEU A 1 91 ? 2.067 6.141 2.584 1.00 97.69 91 LEU A C 1
ATOM 698 O O . LEU A 1 91 ? 1.047 6.023 3.260 1.00 97.69 91 LEU A O 1
ATOM 702 N N . GLU A 1 92 ? 2.476 7.302 2.079 1.00 97.88 92 GLU A N 1
ATOM 703 C CA . GLU A 1 92 ? 1.778 8.569 2.289 1.00 97.88 92 GLU A CA 1
ATOM 704 C C . GLU A 1 92 ? 0.346 8.510 1.749 1.00 97.88 92 GLU A C 1
ATOM 706 O O . GLU A 1 92 ? -0.589 8.917 2.432 1.00 97.88 92 GLU A O 1
ATOM 711 N N . GLU A 1 93 ? 0.133 7.901 0.580 1.00 98.44 93 GLU A N 1
ATOM 712 C CA . GLU A 1 93 ? -1.199 7.666 0.019 1.00 98.44 93 GLU A CA 1
ATOM 713 C C . GLU A 1 93 ? -2.100 6.865 0.981 1.00 98.44 93 GLU A C 1
ATOM 715 O O . GLU A 1 93 ? -3.283 7.187 1.143 1.00 98.44 93 GLU A O 1
ATOM 720 N N . ALA A 1 94 ? -1.555 5.840 1.644 1.00 98.38 94 ALA A N 1
ATOM 721 C CA . ALA A 1 94 ? -2.290 5.040 2.621 1.00 98.38 94 ALA A CA 1
ATOM 722 C C . ALA A 1 94 ? -2.532 5.789 3.945 1.00 98.38 94 ALA A C 1
ATOM 724 O O . ALA A 1 94 ? -3.627 5.690 4.506 1.00 98.38 94 ALA A O 1
ATOM 725 N N . PHE A 1 95 ? -1.554 6.558 4.436 1.00 97.50 95 PHE A N 1
ATOM 726 C CA . PHE A 1 95 ? -1.709 7.369 5.651 1.00 97.50 95 PHE A CA 1
ATOM 727 C C . PHE A 1 95 ? -2.707 8.502 5.455 1.00 97.50 95 PHE A C 1
ATOM 729 O O . PHE A 1 95 ? -3.608 8.670 6.274 1.00 97.50 95 PHE A O 1
ATOM 736 N N . SER A 1 96 ? -2.611 9.215 4.336 1.00 97.38 96 SER A N 1
ATOM 737 C CA . SER A 1 96 ? -3.567 10.248 3.944 1.00 97.38 96 SER A CA 1
ATOM 738 C C . SER A 1 96 ? -4.992 9.700 3.834 1.00 97.38 96 SER A C 1
ATOM 740 O O . SER A 1 96 ? -5.944 10.398 4.183 1.00 97.38 96 SER A O 1
ATOM 742 N N . PHE A 1 97 ? -5.164 8.455 3.375 1.00 98.06 97 PHE A N 1
ATOM 743 C CA . PHE A 1 97 ? -6.462 7.782 3.397 1.00 98.06 97 PHE A CA 1
ATOM 744 C C . PHE A 1 97 ? -6.939 7.524 4.831 1.00 98.06 97 PHE A C 1
ATOM 746 O O . PHE A 1 97 ? -8.018 7.983 5.194 1.00 98.06 97 PHE A O 1
ATOM 753 N N . ILE A 1 98 ? -6.125 6.878 5.672 1.00 95.62 98 ILE A N 1
ATOM 754 C CA . ILE A 1 98 ? -6.521 6.568 7.053 1.00 95.62 98 ILE A CA 1
ATOM 755 C C . ILE A 1 98 ? -6.802 7.819 7.883 1.00 95.62 98 ILE A C 1
ATOM 757 O O . ILE A 1 98 ? -7.771 7.836 8.637 1.00 95.62 98 ILE A O 1
ATOM 761 N N . LYS A 1 99 ? -6.031 8.889 7.704 1.00 94.62 99 LYS A N 1
ATOM 762 C CA . LYS A 1 99 ? -6.260 10.161 8.393 1.00 94.62 99 LYS A CA 1
ATOM 763 C C . LYS A 1 99 ? -7.625 10.773 8.073 1.00 94.62 99 LYS A C 1
ATOM 765 O O . LYS A 1 99 ? -8.236 11.364 8.950 1.00 94.62 99 LYS A O 1
ATOM 770 N N . LYS A 1 100 ? -8.100 10.612 6.834 1.00 95.06 100 LYS A N 1
ATOM 771 C CA . LYS A 1 100 ? -9.439 11.049 6.405 1.00 95.06 100 LYS A CA 1
ATOM 772 C C . LYS A 1 100 ? -10.540 10.078 6.822 1.00 95.06 100 LYS A C 1
ATOM 774 O O . LYS A 1 100 ? -11.687 10.469 6.934 1.00 95.06 100 LYS A O 1
ATOM 779 N N . THR A 1 101 ? -10.219 8.800 7.006 1.00 94.88 101 THR A N 1
ATOM 780 C CA . THR A 1 101 ? -11.197 7.803 7.459 1.00 94.88 101 THR A CA 1
ATOM 781 C C . THR A 1 101 ? -11.446 7.892 8.966 1.00 94.88 101 THR A C 1
ATOM 783 O O . THR A 1 101 ? -12.566 7.668 9.414 1.00 94.88 101 THR A O 1
ATOM 786 N N . ILE A 1 102 ? -10.415 8.198 9.758 1.00 91.69 102 ILE A N 1
ATOM 787 C CA . ILE A 1 102 ? -10.471 8.206 11.226 1.00 91.69 102 ILE A CA 1
ATOM 788 C C . ILE A 1 102 ? -10.755 9.622 11.728 1.00 91.69 102 ILE A C 1
ATOM 790 O O . ILE A 1 102 ? -9.872 10.316 12.234 1.00 91.69 102 ILE A O 1
ATOM 794 N N . GLU A 1 103 ? -12.006 10.044 11.567 1.00 87.31 103 GLU A N 1
ATOM 795 C CA . GLU A 1 103 ? -12.480 11.369 11.995 1.00 87.31 103 GLU A CA 1
ATOM 796 C C . GLU A 1 103 ? -13.274 11.318 13.312 1.00 87.31 103 GLU A C 1
ATOM 798 O O . GLU A 1 103 ? -13.235 12.270 14.089 1.00 87.31 103 GLU A O 1
ATOM 803 N N . ASP A 1 104 ? -13.962 10.204 13.590 1.00 88.94 104 ASP A N 1
ATOM 804 C CA . ASP A 1 104 ? -14.815 10.034 14.774 1.00 88.94 104 ASP A CA 1
ATOM 805 C C . ASP A 1 104 ? -14.158 9.146 15.844 1.00 88.94 104 ASP A C 1
ATOM 807 O O . ASP A 1 104 ? -13.969 7.943 15.642 1.00 88.94 104 ASP A O 1
ATOM 811 N N . ASP A 1 105 ? -13.878 9.737 17.007 1.00 88.38 105 ASP A N 1
ATOM 812 C CA . ASP A 1 105 ? -13.183 9.107 18.142 1.00 88.38 105 ASP A CA 1
ATOM 813 C C . ASP A 1 105 ? -14.074 8.188 18.988 1.00 88.38 105 ASP A C 1
ATOM 815 O O . ASP A 1 105 ? -13.604 7.435 19.854 1.00 88.38 105 ASP A O 1
ATOM 819 N N . THR A 1 106 ? -15.382 8.208 18.742 1.00 89.81 106 THR A N 1
ATOM 820 C CA . THR A 1 106 ? -16.337 7.337 19.433 1.00 89.81 106 THR A CA 1
ATOM 821 C C . THR A 1 106 ? -16.377 5.927 18.832 1.00 89.81 106 THR A C 1
ATOM 823 O O . THR A 1 106 ? -16.683 4.961 19.550 1.00 89.81 106 THR A O 1
ATOM 826 N N . ARG A 1 107 ? -15.981 5.799 17.558 1.00 93.50 107 ARG A N 1
ATOM 827 C CA . ARG A 1 107 ? -16.005 4.574 16.743 1.00 93.50 107 ARG A CA 1
ATOM 828 C C . ARG A 1 107 ? -14.738 3.743 16.933 1.00 93.50 107 ARG A C 1
ATOM 830 O O . ARG A 1 107 ? -13.671 4.267 17.237 1.00 93.50 107 ARG A O 1
ATOM 837 N N . GLU A 1 108 ? -14.843 2.434 16.727 1.00 94.88 108 GLU A N 1
ATOM 838 C CA . GLU A 1 108 ? -13.686 1.541 16.585 1.00 94.88 108 GLU A CA 1
ATOM 839 C C . GLU A 1 108 ? -13.385 1.295 15.100 1.00 94.88 108 GLU A C 1
ATOM 841 O O . GLU A 1 108 ? -14.273 0.901 14.347 1.00 94.88 108 GLU A O 1
ATOM 846 N N . TYR A 1 109 ? -12.127 1.451 14.687 1.00 96.44 109 TYR A N 1
ATOM 847 C CA . TYR A 1 109 ? -11.678 1.191 13.318 1.00 96.44 109 TYR A CA 1
ATOM 848 C C . TYR A 1 109 ? -10.915 -0.129 13.253 1.00 96.44 109 TYR A C 1
ATOM 850 O O . TYR A 1 109 ? -9.891 -0.321 13.913 1.00 96.44 109 TYR A O 1
ATOM 858 N N . GLN A 1 110 ? -11.412 -1.052 12.439 1.00 97.31 110 GLN A N 1
ATOM 859 C CA . GLN A 1 110 ? -10.844 -2.381 12.258 1.00 97.31 110 GLN A CA 1
ATOM 860 C C . GLN A 1 110 ? -10.151 -2.482 10.903 1.00 97.31 110 GLN A C 1
ATOM 862 O O . GLN A 1 110 ? -10.807 -2.545 9.864 1.00 97.31 110 GLN A O 1
ATOM 867 N N . LEU A 1 111 ? -8.820 -2.509 10.925 1.00 98.25 111 LEU A N 1
ATOM 868 C CA . LEU A 1 111 ? -7.987 -2.508 9.730 1.00 98.25 111 LEU A CA 1
ATOM 869 C C . LEU A 1 111 ? -7.705 -3.934 9.245 1.00 98.25 111 LEU A C 1
ATOM 871 O O . LEU A 1 111 ? -7.261 -4.794 10.013 1.00 98.25 111 LEU A O 1
ATOM 875 N N . TYR A 1 112 ? -7.906 -4.154 7.950 1.00 98.62 112 TYR A N 1
ATOM 876 C CA . TYR A 1 112 ? -7.575 -5.376 7.224 1.00 98.62 112 TYR A CA 1
ATOM 877 C C . TYR A 1 112 ? -6.593 -5.011 6.119 1.00 98.62 112 TYR A C 1
ATOM 879 O O . TYR A 1 112 ? -6.949 -4.360 5.137 1.00 98.62 112 TYR A O 1
ATOM 887 N N . ILE A 1 113 ? -5.334 -5.380 6.311 1.00 98.81 113 ILE A N 1
ATOM 888 C CA . ILE A 1 113 ? -4.228 -4.866 5.509 1.00 98.81 113 ILE A CA 1
ATOM 889 C C . ILE A 1 113 ? -3.632 -6.021 4.716 1.00 98.81 113 ILE A C 1
ATOM 891 O O . ILE A 1 113 ? -3.357 -7.085 5.268 1.00 98.81 113 ILE A O 1
ATOM 895 N N . TYR A 1 114 ? -3.429 -5.816 3.421 1.00 98.88 114 TYR A N 1
ATOM 896 C CA . TYR A 1 114 ? -2.891 -6.816 2.509 1.00 98.88 114 TYR A CA 1
ATOM 897 C C . TYR A 1 114 ? -1.729 -6.237 1.713 1.00 98.88 114 TYR A C 1
ATOM 899 O O . TYR A 1 114 ? -1.770 -5.071 1.318 1.00 98.88 114 TYR A O 1
ATOM 907 N N . GLY A 1 115 ? -0.721 -7.056 1.424 1.00 98.69 115 GLY A N 1
ATOM 908 C CA . GLY A 1 115 ? 0.374 -6.640 0.557 1.00 98.69 115 GLY A CA 1
ATOM 909 C C . GLY A 1 115 ? 1.075 -7.791 -0.154 1.00 98.69 115 GLY A C 1
ATOM 910 O O . GLY A 1 115 ? 1.129 -8.902 0.372 1.00 98.69 115 GLY A O 1
ATOM 911 N N . PHE A 1 116 ? 1.609 -7.524 -1.347 1.00 98.50 116 PHE A N 1
ATOM 912 C CA . PHE A 1 116 ? 2.375 -8.481 -2.159 1.00 98.50 116 PHE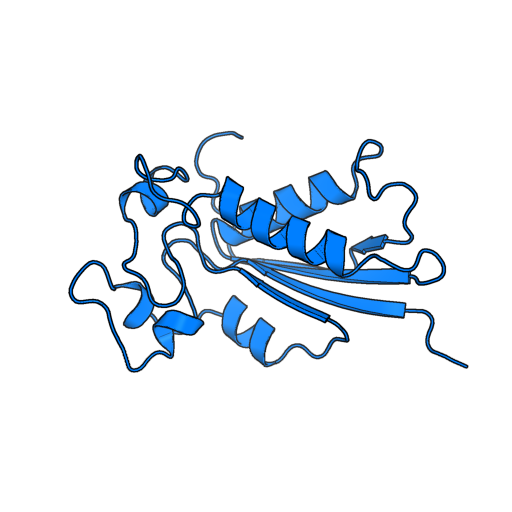 A CA 1
ATOM 913 C C . PHE A 1 116 ? 3.765 -7.935 -2.515 1.00 98.50 116 PHE A C 1
ATOM 915 O O . PHE A 1 116 ? 3.878 -6.758 -2.850 1.00 98.50 116 PHE A O 1
ATOM 922 N N . SER A 1 117 ? 4.824 -8.754 -2.472 1.00 96.94 117 SER A N 1
ATOM 923 C CA . SER A 1 117 ? 6.195 -8.349 -2.834 1.00 96.94 117 SER A CA 1
ATOM 924 C C . SER A 1 117 ? 6.670 -7.131 -2.028 1.00 96.94 117 SER A C 1
ATOM 926 O O . SER A 1 117 ? 6.653 -7.158 -0.795 1.00 96.94 117 SER A O 1
ATOM 928 N N . ARG A 1 118 ? 7.053 -6.024 -2.671 1.00 96.69 118 ARG A N 1
ATOM 929 C CA . ARG A 1 118 ? 7.353 -4.774 -1.953 1.00 96.69 118 ARG A CA 1
ATOM 930 C C . ARG A 1 118 ? 6.105 -4.104 -1.377 1.00 96.69 118 ARG A C 1
ATOM 932 O O . ARG A 1 118 ? 6.195 -3.432 -0.361 1.00 96.69 118 ARG A O 1
ATOM 939 N N . GLY A 1 119 ? 4.914 -4.348 -1.919 1.00 98.00 119 GLY A N 1
ATOM 940 C CA . GLY A 1 119 ? 3.659 -3.948 -1.276 1.00 98.00 119 GLY A CA 1
ATOM 941 C C . GLY A 1 119 ? 3.460 -4.613 0.091 1.00 98.00 119 GLY A C 1
ATOM 942 O O . GLY A 1 119 ? 2.961 -3.990 1.022 1.00 98.00 119 GLY A O 1
ATOM 943 N N . ALA A 1 120 ? 3.934 -5.849 0.268 1.00 98.06 120 ALA A N 1
ATOM 944 C CA . ALA A 1 120 ? 3.958 -6.523 1.568 1.00 98.06 120 ALA A CA 1
ATOM 945 C C . ALA A 1 120 ? 4.908 -5.847 2.569 1.00 98.06 120 ALA A C 1
ATOM 947 O O . ALA A 1 120 ? 4.587 -5.729 3.753 1.00 98.06 120 ALA A O 1
ATOM 948 N N . MET A 1 121 ? 6.054 -5.366 2.095 1.00 96.44 121 MET A N 1
ATOM 949 C CA . MET A 1 121 ? 6.969 -4.547 2.887 1.00 96.44 121 MET A CA 1
ATOM 950 C C . MET A 1 121 ? 6.298 -3.225 3.299 1.00 96.44 121 MET A C 1
ATOM 952 O O . MET A 1 121 ? 6.294 -2.912 4.488 1.00 96.44 121 MET A O 1
ATOM 956 N N . LEU A 1 122 ? 5.629 -2.514 2.379 1.00 97.50 122 LEU A N 1
ATOM 957 C CA . LEU A 1 122 ? 4.861 -1.302 2.713 1.00 97.50 122 LEU A CA 1
ATOM 958 C C . LEU A 1 122 ? 3.753 -1.590 3.735 1.00 97.50 122 LEU A C 1
ATOM 960 O O . LEU A 1 122 ? 3.630 -0.859 4.712 1.00 97.50 122 LEU A O 1
ATOM 964 N N . ALA A 1 123 ? 3.006 -2.686 3.575 1.00 98.12 123 ALA A N 1
ATOM 965 C CA . ALA A 1 123 ? 1.973 -3.106 4.522 1.00 98.12 123 ALA A CA 1
ATOM 966 C C . ALA A 1 123 ? 2.534 -3.306 5.941 1.00 98.12 123 ALA A C 1
ATOM 968 O O . ALA A 1 123 ? 1.939 -2.849 6.917 1.00 98.12 123 ALA A O 1
ATOM 969 N N . ARG A 1 124 ? 3.701 -3.948 6.071 1.00 97.00 124 ARG A N 1
ATOM 970 C CA . ARG A 1 124 ? 4.376 -4.150 7.365 1.00 97.00 124 ARG A CA 1
ATOM 971 C C . ARG A 1 124 ? 4.846 -2.828 7.972 1.00 97.00 124 ARG A C 1
ATOM 973 O O . ARG A 1 124 ? 4.599 -2.596 9.156 1.00 97.00 124 ARG A O 1
ATOM 980 N N . THR A 1 125 ? 5.472 -1.964 7.173 1.00 95.81 125 THR A N 1
ATOM 981 C CA . THR A 1 125 ? 5.918 -0.627 7.603 1.00 95.81 125 THR A CA 1
ATOM 982 C C . THR A 1 125 ? 4.740 0.232 8.054 1.00 95.81 125 THR A C 1
ATOM 984 O O . THR A 1 125 ? 4.801 0.875 9.102 1.00 95.81 125 THR A O 1
ATOM 987 N N . PHE A 1 126 ? 3.640 0.192 7.306 1.00 96.88 126 PHE A N 1
ATOM 988 C CA . PHE A 1 126 ? 2.400 0.886 7.620 1.00 96.88 126 PHE A CA 1
ATOM 989 C C . PHE A 1 126 ? 1.808 0.418 8.956 1.00 96.88 126 PHE A C 1
ATOM 991 O O . PHE A 1 126 ? 1.563 1.237 9.841 1.00 96.88 126 PHE A O 1
ATOM 998 N N . CYS A 1 127 ? 1.670 -0.900 9.147 1.00 96.94 127 CYS A N 1
ATOM 999 C CA . CYS A 1 127 ? 1.231 -1.483 10.416 1.00 96.94 127 CYS A CA 1
ATOM 1000 C C . CYS A 1 127 ? 2.115 -1.040 11.583 1.00 96.94 127 CYS A C 1
ATOM 1002 O O . CYS A 1 127 ? 1.592 -0.631 12.617 1.00 96.94 127 CYS A O 1
ATOM 1004 N N . ASN A 1 128 ? 3.441 -1.102 11.416 1.00 94.88 128 ASN A N 1
ATOM 1005 C CA . ASN A 1 128 ? 4.384 -0.717 12.462 1.00 94.88 128 ASN A CA 1
ATOM 1006 C C . ASN A 1 128 ? 4.205 0.751 12.868 1.00 94.88 128 ASN A C 1
ATOM 1008 O O . ASN A 1 128 ? 4.094 1.038 14.054 1.00 94.88 128 ASN A O 1
ATOM 1012 N N . LYS A 1 129 ? 4.105 1.663 11.898 1.00 93.94 129 LYS A N 1
ATOM 1013 C CA . LYS A 1 129 ? 3.893 3.094 12.149 1.00 93.94 129 LYS A CA 1
ATOM 1014 C C . LYS A 1 129 ? 2.537 3.396 12.801 1.00 93.94 129 LYS A C 1
ATOM 1016 O O . LYS A 1 129 ? 2.482 4.290 13.633 1.00 93.94 129 LYS A O 1
ATOM 1021 N N . ILE A 1 130 ? 1.472 2.652 12.483 1.00 91.69 130 ILE A N 1
ATOM 1022 C CA . ILE A 1 130 ? 0.159 2.824 13.138 1.00 91.69 130 ILE A CA 1
ATOM 1023 C C . ILE A 1 130 ? 0.195 2.418 14.611 1.00 91.69 130 ILE A C 1
ATOM 1025 O O . ILE A 1 130 ? -0.381 3.105 15.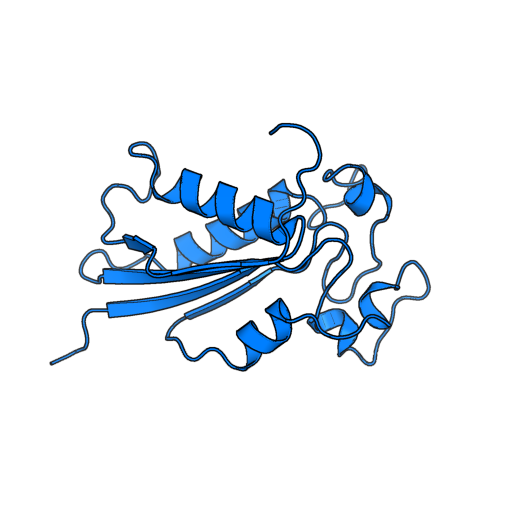446 1.00 91.69 130 ILE A O 1
ATOM 1029 N N . ILE A 1 131 ? 0.842 1.300 14.946 1.00 90.06 131 ILE A N 1
ATOM 1030 C CA . ILE A 1 131 ? 0.826 0.782 16.326 1.00 90.06 131 ILE A CA 1
ATOM 1031 C C . ILE A 1 131 ? 1.846 1.466 17.242 1.00 90.06 131 ILE A C 1
ATOM 1033 O O . ILE A 1 131 ? 1.848 1.214 18.445 1.00 90.06 131 ILE A O 1
ATOM 1037 N N . GLN A 1 132 ? 2.739 2.296 16.694 1.00 88.81 132 GLN A N 1
ATOM 1038 C CA . GLN A 1 132 ? 3.691 3.057 17.496 1.00 88.81 132 GLN A CA 1
ATOM 1039 C C . GLN A 1 132 ? 2.946 3.980 18.469 1.00 88.81 132 GLN A C 1
ATOM 1041 O O . GLN A 1 132 ? 2.039 4.715 18.079 1.00 88.81 132 GLN A O 1
ATOM 1046 N N . HIS A 1 133 ? 3.379 3.990 19.733 1.00 71.00 133 HIS A N 1
ATOM 1047 C CA . HIS A 1 133 ? 2.802 4.841 20.782 1.00 71.00 133 HIS A CA 1
ATOM 1048 C C . HIS A 1 133 ? 2.921 6.342 20.484 1.00 71.00 133 HIS A C 1
ATOM 1050 O O . HIS A 1 133 ? 2.140 7.136 20.994 1.00 71.00 133 HIS A O 1
ATOM 1056 N N . THR A 1 134 ? 3.891 6.726 19.653 1.00 75.94 134 THR A N 1
ATOM 1057 C CA . THR A 1 134 ? 4.111 8.101 19.188 1.00 75.94 134 THR A CA 1
ATOM 1058 C C . THR A 1 134 ? 3.335 8.440 17.917 1.00 75.94 134 THR A C 1
ATOM 1060 O O . THR A 1 134 ? 3.506 9.534 17.383 1.00 75.94 134 THR A O 1
ATOM 1063 N N . SER A 1 135 ? 2.545 7.510 17.376 1.00 81.62 135 SER A N 1
ATOM 1064 C CA . SER A 1 135 ? 1.734 7.785 16.193 1.00 81.62 135 SER A CA 1
ATOM 1065 C C . SER A 1 135 ? 0.626 8.784 16.527 1.00 81.62 135 SER A C 1
ATOM 1067 O O . SER A 1 135 ? 0.105 8.796 17.639 1.00 81.62 135 SER A O 1
ATOM 1069 N N . GLU A 1 136 ? 0.198 9.583 15.547 1.00 83.50 136 GLU A N 1
ATOM 1070 C CA . GLU A 1 136 ? -0.971 10.472 15.698 1.00 83.50 136 GLU A CA 1
ATOM 1071 C C . GLU A 1 136 ? -2.289 9.701 15.927 1.00 83.50 136 GLU A C 1
ATOM 1073 O O . GLU A 1 136 ? -3.334 10.290 16.197 1.00 83.50 136 GLU A O 1
ATOM 1078 N N . PHE A 1 137 ? -2.230 8.372 15.831 1.00 86.12 137 PHE A N 1
ATOM 1079 C CA . PHE A 1 137 ? -3.341 7.452 15.982 1.00 86.12 137 PHE A CA 1
ATOM 1080 C C . PHE A 1 137 ? -3.378 6.747 17.346 1.00 86.12 137 PHE A C 1
ATOM 1082 O O . PHE A 1 137 ? -4.290 5.957 17.581 1.00 86.12 137 PHE A O 1
ATOM 1089 N N . SER A 1 138 ? -2.416 7.002 18.239 1.00 82.81 138 SER A N 1
ATOM 1090 C CA . SER A 1 138 ? -2.268 6.273 19.509 1.00 82.81 138 SER A CA 1
ATOM 1091 C C . SER A 1 138 ? -3.477 6.398 20.443 1.00 82.81 138 SER A C 1
ATOM 1093 O O . SER A 1 138 ? -3.830 5.433 21.117 1.00 82.81 138 SER A O 1
ATOM 1095 N N . GLU A 1 139 ? -4.154 7.548 20.429 1.00 85.81 139 GLU A N 1
ATOM 1096 C CA . GLU A 1 139 ? -5.372 7.810 21.212 1.00 85.81 139 GLU A CA 1
ATOM 1097 C C . GLU A 1 139 ? -6.660 7.341 20.503 1.00 85.81 139 GLU A C 1
ATOM 1099 O O . GLU A 1 139 ? -7.758 7.414 21.060 1.00 85.81 139 GLU A O 1
ATOM 1104 N N . LYS A 1 140 ? -6.555 6.860 19.257 1.00 88.44 140 LYS A N 1
ATOM 1105 C CA . LYS A 1 140 ? -7.697 6.400 18.457 1.00 88.44 140 LYS A CA 1
ATOM 1106 C C . LYS A 1 140 ? -7.960 4.916 18.715 1.00 88.44 140 LYS A C 1
ATOM 1108 O O . LYS A 1 140 ? -7.050 4.109 18.899 1.00 88.44 140 LYS A O 1
ATOM 1113 N N . LYS A 1 141 ? -9.229 4.505 18.651 1.00 92.56 141 LYS A N 1
ATOM 1114 C CA . LYS A 1 141 ? -9.631 3.094 18.799 1.00 92.56 141 LYS A CA 1
ATOM 1115 C C . LYS A 1 141 ? -9.383 2.313 17.506 1.00 92.56 141 LYS A C 1
ATOM 1117 O O . LYS A 1 141 ? -10.323 1.965 16.795 1.00 92.56 141 LYS A O 1
ATOM 1122 N N . ILE A 1 142 ? -8.120 2.034 17.197 1.00 93.81 142 ILE A N 1
ATOM 1123 C CA . ILE A 1 142 ? -7.714 1.294 15.994 1.00 93.81 142 ILE A CA 1
ATOM 1124 C C . ILE A 1 142 ? -7.269 -0.118 16.357 1.00 93.81 142 ILE A C 1
ATOM 1126 O O . ILE A 1 142 ? -6.494 -0.327 17.289 1.00 93.81 142 ILE A O 1
ATOM 1130 N N . LYS A 1 143 ? -7.715 -1.105 15.578 1.00 94.88 143 LYS A N 1
ATOM 1131 C CA . LYS A 1 143 ? -7.250 -2.492 15.676 1.00 94.88 143 LYS A CA 1
ATOM 1132 C C . LYS A 1 143 ? -6.882 -3.027 14.305 1.00 94.88 143 LYS A C 1
ATOM 1134 O O . LYS A 1 143 ? -7.730 -3.109 13.423 1.00 94.88 143 LYS A O 1
ATOM 1139 N N . ILE A 1 144 ? -5.646 -3.488 14.146 1.00 97.06 144 ILE A N 1
ATOM 1140 C CA . ILE A 1 144 ? -5.266 -4.306 12.991 1.00 97.06 144 ILE A CA 1
ATOM 1141 C C . ILE A 1 144 ? -5.827 -5.711 13.225 1.00 97.06 144 ILE A C 1
ATOM 1143 O O . ILE A 1 144 ? -5.369 -6.438 14.105 1.00 97.06 144 ILE A O 1
ATOM 1147 N N . LYS A 1 145 ? -6.867 -6.077 12.474 1.00 97.81 145 LYS A N 1
ATOM 1148 C CA . LYS A 1 145 ? -7.566 -7.365 12.598 1.00 97.81 145 LYS A CA 1
ATOM 1149 C C . LYS A 1 145 ? -6.923 -8.460 11.766 1.00 97.81 145 LYS A C 1
ATOM 1151 O O . LYS A 1 145 ? -6.987 -9.625 12.151 1.00 97.81 145 LYS A O 1
ATOM 1156 N N . PHE A 1 146 ? -6.330 -8.091 10.636 1.00 98.44 146 PHE A N 1
ATOM 1157 C CA . PHE A 1 146 ? -5.678 -9.029 9.738 1.00 98.44 146 PHE A CA 1
ATOM 1158 C C . PHE A 1 146 ? -4.552 -8.344 8.966 1.00 98.44 146 PHE A C 1
ATOM 1160 O O . PHE A 1 146 ? -4.726 -7.225 8.481 1.00 98.44 146 PHE A O 1
ATOM 1167 N N . LEU A 1 147 ? -3.424 -9.043 8.833 1.00 98.56 147 LEU A N 1
ATOM 1168 C CA . LEU A 1 147 ? -2.299 -8.649 7.993 1.00 98.56 147 LEU A CA 1
ATOM 1169 C C . LEU A 1 147 ? -1.980 -9.793 7.018 1.00 98.56 147 LEU A C 1
ATOM 1171 O O . LEU A 1 147 ? -1.342 -10.777 7.388 1.00 98.56 147 LEU A O 1
ATOM 1175 N N . GLY A 1 148 ? -2.469 -9.677 5.784 1.00 98.44 148 GLY A N 1
ATOM 1176 C CA . GLY A 1 148 ? -2.325 -10.670 4.720 1.00 98.44 148 GLY A CA 1
ATOM 1177 C C . GLY A 1 148 ? -1.132 -10.384 3.822 1.00 98.44 148 GLY A C 1
ATOM 1178 O O . GLY A 1 148 ? -1.200 -9.526 2.945 1.00 98.44 148 GLY A O 1
ATOM 1179 N N . ILE A 1 149 ? -0.045 -11.118 4.019 1.00 97.94 149 ILE A N 1
ATOM 1180 C CA . ILE A 1 149 ? 1.230 -10.869 3.350 1.00 97.94 149 ILE A CA 1
ATOM 1181 C C . ILE A 1 149 ? 1.521 -11.965 2.326 1.00 97.94 149 ILE A C 1
ATOM 1183 O O . ILE A 1 149 ? 1.498 -13.148 2.660 1.00 97.94 149 ILE A O 1
ATOM 1187 N N . PHE A 1 150 ? 1.845 -11.570 1.097 1.00 97.75 150 PHE A N 1
ATOM 1188 C CA . PHE A 1 150 ? 2.241 -12.469 0.016 1.00 97.75 150 PHE A CA 1
ATOM 1189 C C . PHE A 1 150 ? 3.690 -12.168 -0.385 1.00 97.75 150 PHE A C 1
ATOM 1191 O O . PHE A 1 150 ? 3.968 -11.076 -0.872 1.00 97.75 150 PHE A O 1
ATOM 1198 N N . ASP A 1 151 ? 4.594 -13.127 -0.165 1.00 96.12 151 ASP A N 1
ATOM 1199 C CA . ASP A 1 151 ? 5.988 -13.116 -0.647 1.00 96.12 151 ASP A CA 1
ATOM 1200 C C . ASP A 1 151 ? 6.720 -11.777 -0.420 1.00 96.12 151 ASP A C 1
ATOM 1202 O O . ASP A 1 151 ? 6.945 -11.018 -1.354 1.00 96.12 151 ASP A O 1
ATOM 1206 N N . THR A 1 152 ? 7.012 -11.413 0.838 1.00 95.75 152 THR A N 1
ATOM 1207 C CA . THR A 1 152 ? 7.632 -10.103 1.131 1.00 95.75 152 T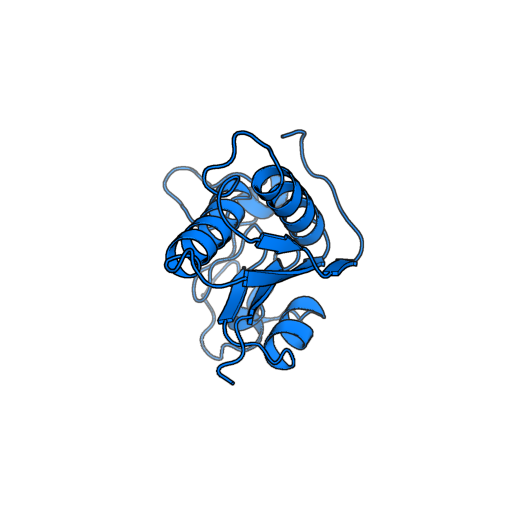HR A CA 1
ATOM 1208 C C . THR A 1 152 ? 9.012 -9.998 0.494 1.00 95.75 152 THR A C 1
ATOM 1210 O O . THR A 1 152 ? 9.887 -10.803 0.799 1.00 95.75 152 THR A O 1
ATOM 1213 N N . VAL A 1 153 ? 9.230 -8.940 -0.286 1.00 91.06 153 VAL A N 1
ATOM 1214 C CA . VAL A 1 153 ? 10.547 -8.579 -0.818 1.00 91.06 153 VAL A CA 1
ATOM 1215 C C . VAL A 1 153 ? 10.960 -7.246 -0.212 1.00 91.06 153 VAL A C 1
ATOM 1217 O O . VAL A 1 153 ? 10.225 -6.263 -0.303 1.00 91.06 153 VAL A O 1
ATOM 1220 N N . GLU A 1 154 ? 12.127 -7.225 0.421 1.00 79.25 154 GLU A N 1
ATOM 1221 C CA . GLU A 1 154 ? 12.765 -6.004 0.908 1.00 79.25 154 GLU A CA 1
ATOM 1222 C C . GLU A 1 154 ? 13.567 -5.353 -0.226 1.00 79.25 154 GLU A C 1
ATOM 1224 O O . GLU A 1 154 ? 14.169 -6.039 -1.054 1.00 79.25 154 GLU A O 1
ATOM 1229 N N . SER A 1 155 ? 13.599 -4.025 -0.273 1.00 65.25 155 SER A N 1
ATOM 1230 C CA . SER A 1 155 ? 14.495 -3.297 -1.171 1.00 65.25 155 SER A CA 1
ATOM 1231 C C . SER A 1 155 ? 15.026 -2.059 -0.472 1.00 65.25 155 SER A C 1
ATOM 1233 O O . SER A 1 155 ? 14.236 -1.162 -0.205 1.00 65.25 155 SER A O 1
ATOM 1235 N N . ALA A 1 156 ? 16.345 -2.031 -0.248 1.00 58.59 156 ALA A N 1
ATOM 1236 C CA . ALA A 1 156 ? 17.098 -1.019 0.501 1.00 58.59 156 ALA A CA 1
ATOM 1237 C C . ALA A 1 156 ? 16.536 -0.730 1.912 1.00 58.59 156 ALA A C 1
ATOM 1239 O O . ALA A 1 156 ? 15.347 -0.514 2.101 1.00 58.59 156 ALA A O 1
ATOM 1240 N N . ALA A 1 157 ? 17.401 -0.733 2.929 1.00 51.97 157 ALA A N 1
ATOM 1241 C CA . ALA A 1 157 ? 16.967 -0.466 4.299 1.00 51.97 157 ALA A CA 1
ATOM 1242 C C . ALA A 1 157 ? 16.285 0.915 4.403 1.00 51.97 157 ALA A C 1
ATOM 1244 O O . ALA A 1 157 ? 16.805 1.897 3.865 1.00 51.97 157 ALA A O 1
ATOM 1245 N N . PHE A 1 158 ? 15.125 0.946 5.068 1.00 52.91 158 PHE A N 1
ATOM 1246 C CA . PHE A 1 158 ? 14.408 2.163 5.465 1.00 52.91 158 PHE A CA 1
ATOM 1247 C C . PHE A 1 158 ? 15.106 2.861 6.628 1.00 52.91 158 PHE A C 1
ATOM 1249 O O . PHE A 1 158 ? 15.592 2.139 7.529 1.00 52.91 158 PHE A O 1
#

Radius of gyration: 15.83 Å; chains: 1; bounding box: 45×29×47 Å

Foldseek 3Di:
DPDLEFEEEEFFEAALADPLLCPDPDADPPQSSNVVDDHDVRVVCQVVDDTNYYDYQGHAQDDRPDHGHPPCSQALDDDPPDDSRHLVNSLVVVVVRVVVVQPDQSGAYEYAYEAEACSLVSSVVSVVLCCDCPHPCNSGRYDDPYYHYHHYHDDDDD

Secondary structure (DSSP, 8-state):
----EEEEEEEEPPTT--HHHHT-S---SSS-HHHHSPPPHHHHHHHH---SEEEEEPPTT--TTS---HHHHHHSSPPTT--SSSHHHHHHHHHHHHHHH---TTSEEEEEEEEETHHHHHHHHHHHHHHSTTSTTTTS-EEEEEEEEES----S--

pLDDT: mean 93.88, std 9.15, range [47.28, 98.88]

Sequence (158 aa):
MENNIISVGIFFDGTGNNGMNATSHNKPLRNNESYYGNITNIYKLFKLFKSDEKKYVGGIGTVAGNEDSDFAMATCKNPAGYHGYSSDDKLEEAFSFIKKTIEDDTREYQLYIYGFSRGAMLARTFCNKIIQHTSEFSEKKIKIKFLGIFDTVESAAF